Protein AF-A0A519VZ41-F1 (afdb_monomer)

Foldseek 3Di:
DAFAADPVDRPDTDQDDCPPCCVVCVVLSVQQNVCRVVVHDGPDDCQCRHPCVPPD

pLDDT: mean 95.55, std 5.59, range [58.31, 98.56]

Radius of gyration: 10.98 Å; Cα contacts (8 Å, |Δi|>4): 64; chains: 1; bounding box: 24×27×23 Å

Secondary structure (DSSP, 8-state):
-EEEE-SS-TT-EEEE--GGGHHHHHHHHHHHHHHHHTTPPPSS--GGG-TTTT--

Structure (mmCIF, N/CA/C/O backbone):
data_AF-A0A519VZ41-F1
#
_entry.id   AF-A0A519VZ41-F1
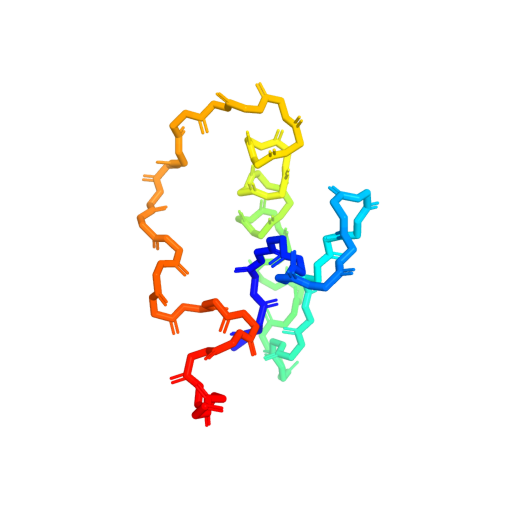#
loop_
_atom_site.group_PDB
_atom_site.id
_atom_site.type_symbol
_atom_site.label_atom_id
_atom_site.label_alt_id
_atom_site.label_comp_id
_atom_site.label_asym_id
_atom_site.label_entity_id
_atom_site.label_seq_id
_atom_site.pdbx_PDB_ins_code
_atom_site.Cartn_x
_atom_site.Cartn_y
_atom_site.Cartn_z
_atom_site.occupancy
_atom_site.B_iso_or_equiv
_atom_site.auth_seq_id
_atom_site.auth_comp_id
_atom_site.auth_asym_id
_atom_site.auth_atom_id
_atom_site.pdbx_PDB_model_num
ATOM 1 N N . PRO A 1 1 ? 3.947 -9.163 -2.072 1.00 95.38 1 PRO A N 1
ATOM 2 C CA . PRO A 1 1 ? 4.008 -8.163 -0.981 1.00 95.38 1 PRO A CA 1
ATOM 3 C C . PRO A 1 1 ? 2.670 -8.091 -0.242 1.00 95.38 1 PRO A C 1
ATOM 5 O O . PRO A 1 1 ? 1.644 -8.450 -0.819 1.00 95.38 1 PRO A O 1
ATOM 8 N N . TYR A 1 2 ? 2.703 -7.648 1.010 1.00 97.56 2 TYR A N 1
ATOM 9 C CA . TYR A 1 2 ? 1.519 -7.265 1.771 1.00 97.56 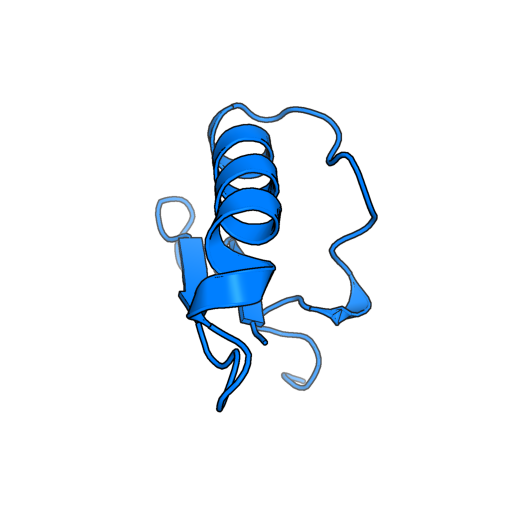2 TYR A CA 1
ATOM 10 C C . TYR A 1 2 ? 1.453 -5.744 1.814 1.00 97.56 2 TYR A C 1
ATOM 12 O O . TYR A 1 2 ? 2.411 -5.122 2.271 1.00 97.56 2 TYR A O 1
ATOM 20 N N . ILE A 1 3 ? 0.365 -5.173 1.301 1.00 98.12 3 ILE A N 1
ATOM 21 C CA . ILE A 1 3 ? 0.114 -3.732 1.212 1.00 98.12 3 ILE A CA 1
ATOM 22 C C . ILE A 1 3 ? -1.342 -3.498 1.621 1.00 98.12 3 ILE A C 1
ATOM 24 O O . ILE A 1 3 ? -2.253 -3.972 0.947 1.00 98.12 3 ILE A O 1
ATOM 28 N N . GLY A 1 4 ? -1.580 -2.798 2.729 1.00 96.81 4 GLY A N 1
ATOM 29 C CA . GLY A 1 4 ? -2.939 -2.486 3.183 1.00 96.81 4 GLY A CA 1
ATOM 30 C C . GLY A 1 4 ? -3.043 -2.206 4.679 1.00 96.81 4 GLY A C 1
ATOM 31 O O . GLY A 1 4 ? -2.071 -2.361 5.421 1.00 96.81 4 GLY A O 1
ATOM 32 N N . ARG A 1 5 ? -4.239 -1.804 5.125 1.00 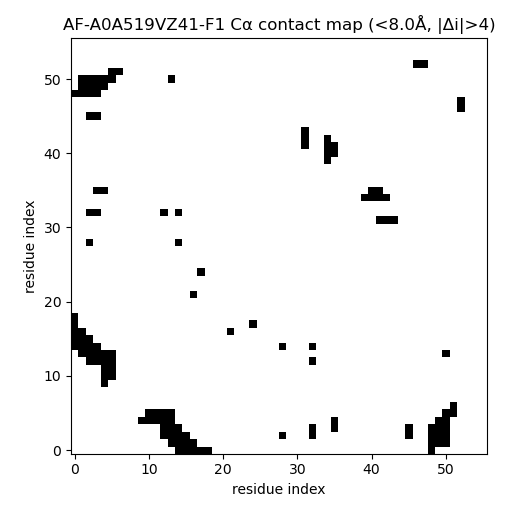96.19 5 ARG A N 1
ATOM 33 C CA . ARG A 1 5 ? -4.561 -1.676 6.555 1.00 96.19 5 ARG A CA 1
ATOM 34 C C . ARG A 1 5 ? -4.707 -3.047 7.209 1.00 96.19 5 ARG A C 1
ATOM 36 O O . ARG A 1 5 ? -5.126 -4.015 6.567 1.00 96.19 5 ARG A O 1
ATOM 43 N N . SER A 1 6 ? -4.359 -3.120 8.489 1.00 94.75 6 SER A N 1
ATOM 44 C CA . SER A 1 6 ? -4.706 -4.272 9.316 1.00 94.75 6 SER A CA 1
ATOM 45 C C . SER A 1 6 ? -6.222 -4.347 9.506 1.00 94.75 6 SER A C 1
ATOM 47 O O . SER A 1 6 ? -6.878 -3.322 9.648 1.00 94.75 6 SER A O 1
ATOM 49 N N . LYS A 1 7 ? -6.774 -5.564 9.551 1.00 92.12 7 LYS A N 1
ATOM 50 C CA . LYS A 1 7 ? -8.179 -5.788 9.934 1.00 92.12 7 LYS A CA 1
ATOM 51 C C . LYS A 1 7 ?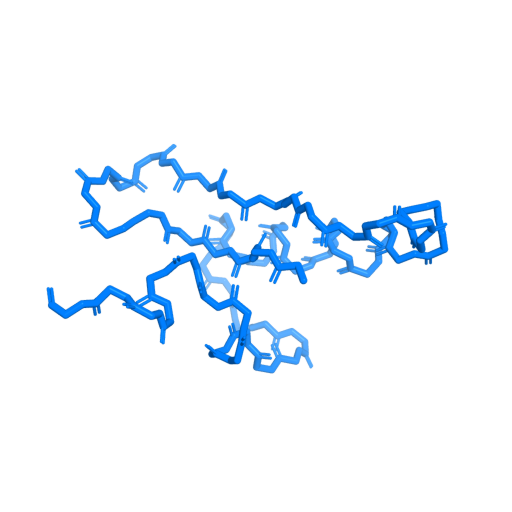 -8.401 -5.744 11.451 1.00 92.12 7 LYS A C 1
ATOM 53 O O . LYS A 1 7 ? -9.536 -5.623 11.882 1.00 92.12 7 LYS A O 1
ATOM 58 N N . SER A 1 8 ? -7.342 -5.888 12.250 1.00 93.75 8 SER A N 1
ATOM 59 C CA . SER A 1 8 ? -7.424 -5.931 13.718 1.00 93.75 8 SER A CA 1
ATOM 60 C C . SER A 1 8 ? -7.044 -4.617 14.402 1.00 93.75 8 SER A C 1
ATOM 62 O O . SER A 1 8 ? -7.255 -4.480 15.603 1.00 93.75 8 SER A O 1
ATOM 64 N N . MET A 1 9 ? -6.431 -3.680 13.672 1.00 95.44 9 MET A N 1
ATOM 65 C CA . MET A 1 9 ? -5.909 -2.421 14.210 1.00 95.44 9 MET A CA 1
ATOM 66 C C . MET A 1 9 ? -6.075 -1.306 13.174 1.00 95.44 9 MET A C 1
ATOM 68 O O . MET A 1 9 ? -5.376 -1.294 12.159 1.00 95.44 9 MET A O 1
ATOM 72 N N . ASP A 1 10 ? -6.956 -0.345 13.447 1.00 91.50 10 ASP A N 1
ATOM 73 C CA . ASP A 1 10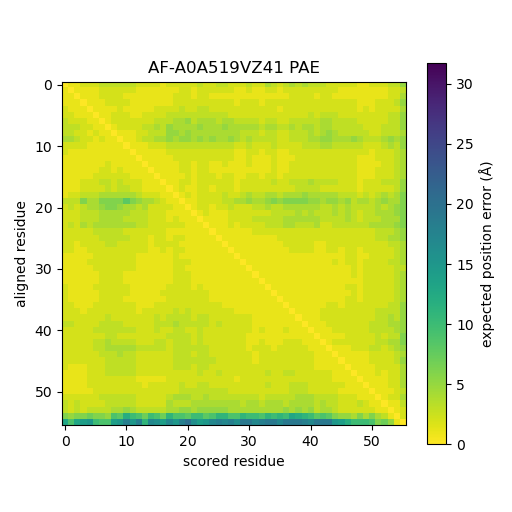 ? -7.340 0.691 12.475 1.00 91.50 10 ASP A CA 1
ATOM 74 C C . ASP A 1 10 ? -6.206 1.673 12.137 1.00 91.50 10 ASP A C 1
ATOM 76 O O . ASP A 1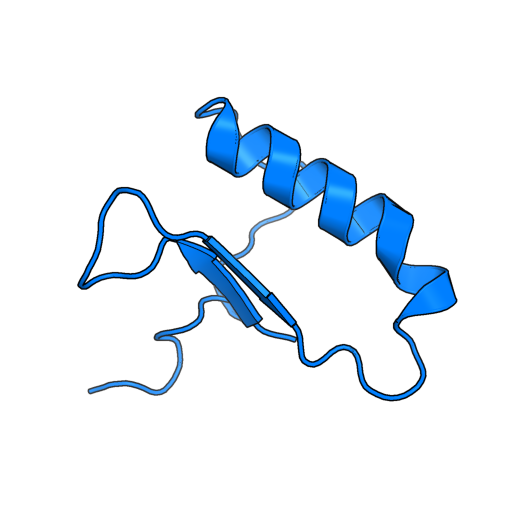 10 ? -6.169 2.262 11.052 1.00 91.50 10 ASP A O 1
ATOM 80 N N . ASN A 1 11 ? -5.238 1.823 13.042 1.00 95.56 11 ASN A N 1
ATOM 81 C CA . ASN A 1 11 ? -4.080 2.708 12.914 1.00 95.56 11 ASN A CA 1
ATOM 82 C C . ASN A 1 11 ? -2.806 1.995 12.419 1.00 95.56 11 ASN A C 1
ATOM 84 O O . ASN A 1 11 ? -1.721 2.576 12.486 1.00 95.56 11 ASN A O 1
ATOM 88 N N . LEU A 1 12 ? -2.917 0.759 11.918 1.00 97.31 12 LEU A N 1
ATOM 89 C CA . LEU A 1 12 ? -1.784 -0.019 11.417 1.00 97.31 12 LEU A CA 1
ATOM 90 C C . LEU A 1 12 ? -1.865 -0.235 9.902 1.00 97.31 12 LEU A C 1
ATOM 92 O O . LEU A 1 12 ? -2.843 -0.776 9.382 1.00 97.31 12 LEU A O 1
ATOM 96 N N . ILE A 1 13 ? -0.783 0.110 9.200 1.00 97.88 13 ILE A N 1
ATOM 97 C CA . ILE A 1 13 ? -0.578 -0.193 7.779 1.00 97.88 13 ILE A CA 1
ATOM 98 C C . ILE A 1 13 ? 0.628 -1.113 7.627 1.00 97.88 13 ILE A C 1
ATOM 100 O O . ILE A 1 13 ? 1.676 -0.898 8.233 1.00 97.88 13 ILE A O 1
ATOM 104 N N . ILE A 1 14 ? 0.477 -2.130 6.784 1.00 98.12 14 ILE A N 1
ATOM 105 C CA . ILE A 1 14 ? 1.507 -3.120 6.476 1.00 98.12 14 ILE A CA 1
ATOM 106 C C . ILE A 1 14 ? 1.909 -2.928 5.012 1.00 98.12 14 ILE A C 1
ATOM 108 O O . ILE A 1 14 ? 1.043 -2.921 4.142 1.00 98.12 14 ILE A O 1
ATOM 112 N N . ALA A 1 15 ? 3.208 -2.766 4.746 1.00 97.94 15 ALA A N 1
ATOM 113 C CA . ALA A 1 15 ? 3.771 -2.522 3.412 1.00 97.94 15 ALA A CA 1
ATOM 114 C C . ALA A 1 15 ? 5.119 -3.250 3.237 1.00 97.94 15 ALA A C 1
ATOM 116 O O . ALA A 1 15 ? 6.177 -2.633 3.125 1.00 97.94 15 ALA A O 1
ATOM 117 N N . THR A 1 16 ? 5.104 -4.583 3.267 1.00 97.31 16 THR A N 1
ATOM 118 C CA . THR A 1 16 ? 6.322 -5.418 3.324 1.00 97.31 16 THR A CA 1
ATOM 119 C C . THR A 1 16 ? 6.297 -6.584 2.327 1.00 97.31 16 THR A C 1
ATOM 121 O O . THR A 1 16 ? 5.335 -6.776 1.583 1.00 97.31 16 THR A O 1
ATOM 124 N N . GLY A 1 17 ? 7.368 -7.380 2.282 1.00 96.50 17 GLY A N 1
ATOM 125 C CA . GLY A 1 17 ? 7.421 -8.623 1.508 1.00 96.50 17 GLY A CA 1
ATOM 126 C C . GLY A 1 17 ? 7.585 -8.420 -0.002 1.00 96.50 17 GLY A C 1
ATOM 127 O O . GLY A 1 17 ? 6.957 -9.130 -0.788 1.00 96.50 17 GLY A O 1
ATOM 128 N N . HIS A 1 18 ? 8.402 -7.444 -0.412 1.00 97.31 18 HIS A N 1
ATOM 129 C CA . HIS A 1 18 ? 8.755 -7.198 -1.822 1.00 97.31 18 HIS A CA 1
ATOM 130 C C . HIS A 1 18 ? 9.907 -8.090 -2.329 1.00 97.31 18 HIS A C 1
ATOM 132 O O . HIS A 1 18 ? 10.278 -8.001 -3.497 1.00 97.31 18 HIS A O 1
ATOM 138 N N . GLY A 1 19 ? 10.474 -8.956 -1.478 1.00 95.56 19 GLY A N 1
ATOM 139 C CA . GLY A 1 19 ? 11.624 -9.793 -1.831 1.00 95.56 19 GLY A CA 1
ATOM 140 C C . GLY A 1 19 ? 12.796 -8.949 -2.342 1.00 95.56 19 GLY A C 1
ATOM 141 O O . GLY A 1 19 ? 13.078 -7.883 -1.799 1.00 95.56 19 GLY A O 1
ATOM 142 N N . MET A 1 20 ? 13.430 -9.388 -3.432 1.00 95.94 20 MET A N 1
ATOM 143 C CA . MET A 1 20 ? 14.523 -8.651 -4.086 1.00 95.94 20 MET A CA 1
ATOM 144 C C . MET A 1 20 ? 14.060 -7.397 -4.851 1.00 95.94 20 MET A C 1
ATOM 146 O O . MET A 1 20 ? 14.885 -6.590 -5.264 1.00 95.94 20 MET A O 1
ATOM 150 N N . MET A 1 21 ? 12.748 -7.193 -5.017 1.00 95.81 21 MET A N 1
ATOM 151 C CA . MET A 1 21 ? 12.185 -6.083 -5.799 1.00 95.81 21 MET A CA 1
ATOM 152 C C . MET A 1 21 ? 11.909 -4.823 -4.960 1.00 95.81 21 MET A C 1
ATOM 154 O O . MET A 1 21 ? 11.283 -3.884 -5.449 1.00 95.81 21 MET A O 1
ATOM 158 N N . GLY A 1 22 ? 12.355 -4.778 -3.699 1.00 95.44 22 GLY A N 1
ATOM 159 C CA . GLY A 1 22 ? 12.029 -3.694 -2.765 1.00 95.44 22 GLY A CA 1
ATOM 160 C C . GLY A 1 22 ? 12.473 -2.304 -3.226 1.00 95.44 22 GLY A C 1
ATOM 161 O O . GLY A 1 22 ? 11.696 -1.361 -3.119 1.00 95.44 22 GLY A O 1
ATOM 162 N N . LEU A 1 23 ? 13.681 -2.175 -3.788 1.00 96.44 23 LEU A N 1
ATOM 163 C CA . LEU A 1 23 ? 14.202 -0.879 -4.236 1.00 96.44 23 LEU A CA 1
ATOM 164 C C . LEU A 1 23 ? 13.415 -0.331 -5.436 1.00 96.44 23 LEU A C 1
ATOM 166 O O . LEU A 1 23 ? 13.022 0.831 -5.438 1.00 96.44 23 LEU A O 1
ATOM 170 N N . GLY A 1 24 ? 13.142 -1.181 -6.431 1.00 97.31 24 GLY A N 1
ATOM 171 C CA . GLY A 1 24 ? 12.419 -0.782 -7.642 1.00 97.31 24 GLY A CA 1
ATOM 172 C C . GLY A 1 24 ? 10.935 -0.501 -7.400 1.00 97.31 24 GLY A C 1
ATOM 173 O O . GLY A 1 24 ? 10.371 0.397 -8.018 1.00 97.31 24 GLY A O 1
ATOM 174 N N . LEU A 1 25 ? 10.298 -1.236 -6.483 1.00 97.19 25 LEU A N 1
ATOM 175 C CA . LEU A 1 25 ? 8.872 -1.076 -6.173 1.00 97.19 25 LEU A CA 1
ATOM 176 C C . LEU A 1 25 ? 8.601 -0.086 -5.031 1.00 97.19 25 LEU A C 1
ATOM 178 O O . LEU A 1 25 ? 7.451 0.298 -4.830 1.00 97.19 25 LEU A O 1
ATOM 182 N N . GLY A 1 26 ? 9.634 0.358 -4.311 1.00 97.44 26 GLY A N 1
ATOM 183 C CA . GLY A 1 26 ? 9.523 1.283 -3.181 1.00 97.44 26 GLY A CA 1
ATOM 184 C C . GLY A 1 26 ? 8.682 2.532 -3.480 1.00 97.44 26 GLY A C 1
ATOM 185 O O . GLY A 1 26 ? 7.735 2.787 -2.735 1.00 97.44 26 GLY A O 1
ATOM 186 N N . PRO A 1 27 ? 8.942 3.276 -4.576 1.00 98.00 27 PRO A N 1
ATOM 187 C CA . PRO A 1 27 ? 8.150 4.458 -4.925 1.00 98.00 27 PRO A CA 1
ATOM 188 C C . PRO A 1 27 ? 6.664 4.156 -5.170 1.00 98.00 27 PRO A C 1
ATOM 190 O O . PRO A 1 27 ? 5.799 4.870 -4.663 1.00 98.00 27 PRO A O 1
ATOM 193 N N . ALA A 1 28 ? 6.353 3.077 -5.895 1.00 97.56 28 ALA A N 1
ATOM 194 C CA . ALA A 1 28 ? 4.972 2.680 -6.172 1.00 97.56 28 ALA A CA 1
ATOM 195 C C . ALA A 1 28 ? 4.236 2.268 -4.885 1.00 97.56 28 ALA A C 1
ATOM 197 O O . ALA A 1 28 ? 3.114 2.710 -4.637 1.00 97.56 28 ALA A O 1
ATOM 198 N N . THR A 1 29 ? 4.890 1.487 -4.022 1.00 98.19 29 THR A N 1
ATOM 199 C CA . THR A 1 29 ? 4.341 1.101 -2.716 1.00 98.19 29 THR A CA 1
ATOM 200 C C . THR A 1 29 ? 4.152 2.312 -1.805 1.00 98.19 29 THR A C 1
ATOM 202 O O . THR A 1 29 ? 3.112 2.422 -1.159 1.00 98.19 29 THR A O 1
ATOM 205 N N . GLY 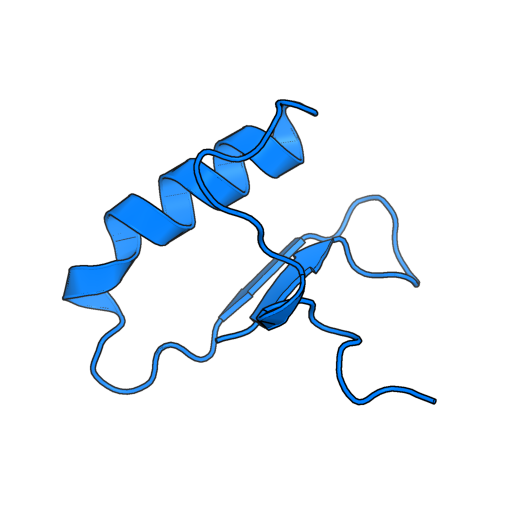A 1 30 ? 5.103 3.250 -1.776 1.00 98.19 30 GLY A N 1
ATOM 206 C CA . GLY A 1 30 ? 4.993 4.492 -1.007 1.00 98.19 30 GLY A CA 1
ATOM 207 C C . GLY A 1 30 ? 3.801 5.347 -1.439 1.00 98.19 30 GLY A C 1
ATOM 208 O O . GLY A 1 30 ? 3.050 5.827 -0.587 1.00 98.19 30 GLY A O 1
ATOM 209 N N . LEU A 1 31 ? 3.565 5.468 -2.751 1.00 98.56 31 LEU A N 1
ATOM 210 C CA . LEU A 1 31 ? 2.380 6.143 -3.282 1.00 98.56 31 LEU A CA 1
ATOM 211 C C . LEU A 1 31 ? 1.092 5.469 -2.790 1.00 98.56 31 LEU A C 1
ATOM 213 O O . LEU A 1 31 ? 0.229 6.154 -2.239 1.00 98.56 31 LEU A O 1
ATOM 217 N N . LEU A 1 32 ? 0.984 4.143 -2.916 1.00 98.38 32 LEU A N 1
ATOM 218 C CA . LEU A 1 32 ? -0.193 3.397 -2.454 1.00 98.38 32 LEU A CA 1
ATOM 219 C C . LEU A 1 32 ? -0.420 3.564 -0.949 1.00 98.38 32 LEU A C 1
ATOM 221 O O . LEU A 1 32 ? -1.541 3.831 -0.525 1.00 98.38 32 LEU A O 1
ATOM 225 N N . VAL A 1 33 ? 0.639 3.480 -0.140 1.00 98.25 33 VAL A N 1
ATOM 226 C CA . VAL A 1 33 ? 0.562 3.714 1.309 1.00 98.25 33 VAL A CA 1
ATOM 227 C C . VAL A 1 33 ? 0.074 5.130 1.609 1.00 98.25 33 VAL A C 1
ATOM 229 O O . VAL A 1 33 ? -0.827 5.290 2.429 1.00 98.25 33 VAL A O 1
ATOM 232 N N . SER A 1 34 ? 0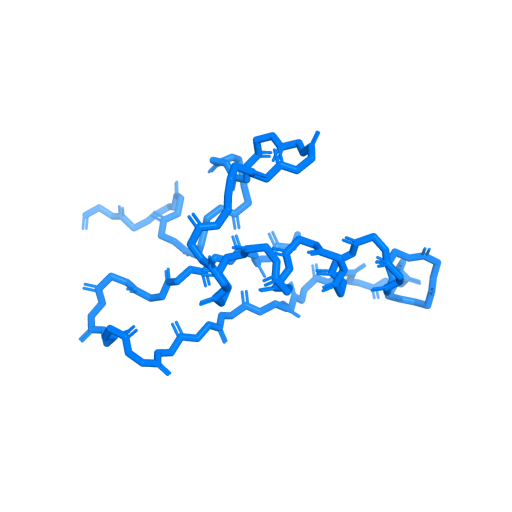.587 6.153 0.919 1.00 98.50 34 SER A N 1
ATOM 233 C CA . SER A 1 34 ? 0.128 7.536 1.115 1.00 98.50 34 SER A CA 1
ATOM 234 C C . SER A 1 34 ? -1.361 7.713 0.786 1.00 98.50 34 SER A C 1
ATOM 236 O O . SER A 1 34 ? -2.070 8.433 1.489 1.00 98.50 34 SER A O 1
ATOM 238 N N . GLN A 1 35 ? -1.853 7.017 -0.244 1.00 98.50 35 GLN A N 1
ATOM 239 C CA . GLN A 1 35 ? -3.259 7.039 -0.641 1.00 98.50 35 GLN A CA 1
ATOM 240 C C . GLN A 1 35 ? -4.140 6.329 0.391 1.00 98.50 35 GLN A C 1
ATOM 242 O O . GLN A 1 35 ? -5.177 6.868 0.759 1.00 98.50 35 GLN A O 1
ATOM 247 N N . ILE A 1 36 ? -3.697 5.187 0.924 1.00 97.31 36 ILE A N 1
ATOM 248 C CA . ILE A 1 36 ? -4.393 4.460 1.998 1.00 97.31 36 ILE A CA 1
ATOM 249 C C . ILE A 1 36 ? -4.456 5.290 3.291 1.00 97.31 36 ILE A C 1
ATOM 251 O O . ILE A 1 36 ? -5.492 5.311 3.962 1.00 97.31 36 ILE A O 1
ATOM 255 N N . ILE A 1 37 ? -3.361 5.971 3.657 1.00 97.56 37 ILE A N 1
ATOM 256 C CA . ILE A 1 37 ? -3.316 6.860 4.831 1.00 97.56 37 ILE A CA 1
ATOM 257 C C . ILE A 1 37 ? -4.306 8.009 4.657 1.00 97.56 37 ILE A C 1
ATOM 259 O O . ILE A 1 37 ? -5.071 8.290 5.571 1.00 97.56 37 ILE A O 1
ATOM 263 N N . GLY A 1 38 ? -4.296 8.651 3.488 1.00 97.50 38 GLY A N 1
ATOM 264 C CA . GLY A 1 38 ? -5.147 9.799 3.185 1.00 97.50 38 GLY A CA 1
ATOM 265 C C . GLY A 1 38 ? -6.563 9.455 2.724 1.00 97.50 38 GLY A C 1
ATOM 266 O O . GLY A 1 38 ? -7.212 10.339 2.174 1.00 97.50 38 GLY A O 1
ATOM 267 N N . GLU A 1 39 ? -7.002 8.199 2.869 1.00 96.12 39 GLU A N 1
ATOM 268 C CA . GLU A 1 39 ? -8.337 7.717 2.467 1.00 96.12 39 GLU A CA 1
ATOM 269 C C . GLU A 1 39 ? -8.701 8.047 1.007 1.00 96.12 39 GLU A C 1
ATOM 271 O O . GLU A 1 39 ? -9.848 8.312 0.649 1.00 96.12 39 GLU A O 1
ATOM 276 N N . LYS A 1 40 ? -7.696 8.029 0.130 1.00 98.06 40 LYS A N 1
ATOM 277 C CA . LYS A 1 40 ? -7.852 8.270 -1.305 1.00 98.06 40 LYS A CA 1
ATOM 278 C C . LYS A 1 40 ? -8.081 6.955 -2.038 1.00 98.06 40 LYS A C 1
ATOM 280 O O . LYS A 1 40 ? -7.588 5.904 -1.631 1.00 98.06 40 LYS A O 1
ATOM 285 N N . THR A 1 41 ? -8.750 7.033 -3.188 1.00 97.50 41 THR A N 1
ATOM 286 C CA . THR A 1 41 ? -8.765 5.914 -4.140 1.00 97.50 41 THR A CA 1
ATOM 287 C C . THR A 1 41 ? -7.327 5.592 -4.546 1.00 97.50 41 THR A C 1
ATOM 289 O O . THR A 1 41 ? -6.569 6.490 -4.928 1.00 97.50 41 THR A O 1
ATOM 292 N N . THR A 1 42 ? -6.930 4.327 -4.421 1.00 97.94 42 THR A N 1
ATOM 293 C CA . THR A 1 42 ? -5.571 3.897 -4.749 1.00 97.94 42 THR A CA 1
ATOM 294 C C . THR A 1 42 ? -5.351 3.904 -6.260 1.00 97.94 42 THR A C 1
ATOM 296 O O . THR A 1 42 ? -6.259 3.612 -7.035 1.00 97.94 42 THR A O 1
ATOM 299 N N . ALA A 1 43 ? -4.130 4.225 -6.696 1.00 97.50 43 ALA A N 1
ATOM 300 C CA . ALA A 1 43 ? -3.779 4.281 -8.120 1.00 97.50 43 ALA A CA 1
ATOM 301 C C . ALA A 1 43 ? -3.948 2.924 -8.831 1.00 97.50 43 ALA A C 1
ATOM 303 O O . ALA A 1 43 ? -4.204 2.877 -10.030 1.00 97.50 43 ALA A O 1
ATOM 304 N N . VAL A 1 44 ? -3.814 1.828 -8.079 1.00 96.44 44 VAL A N 1
ATOM 305 C CA . VAL A 1 44 ? -4.162 0.463 -8.489 1.00 96.44 44 VAL A CA 1
ATOM 306 C C . VAL A 1 44 ? -4.907 -0.233 -7.350 1.00 96.44 44 VAL A C 1
ATOM 308 O O . VAL A 1 44 ? -4.714 0.131 -6.186 1.00 96.44 44 VAL A O 1
ATOM 311 N N . SER A 1 45 ? -5.746 -1.231 -7.652 1.00 95.88 45 SER A N 1
ATOM 312 C CA . SER A 1 45 ? -6.374 -2.041 -6.595 1.00 95.88 45 SER A CA 1
ATOM 313 C C . SER A 1 45 ? -5.299 -2.757 -5.772 1.00 95.88 45 SER A C 1
ATOM 315 O O . SER A 1 45 ? -4.341 -3.316 -6.311 1.00 95.88 45 SER A O 1
ATOM 317 N N . VAL A 1 46 ? -5.475 -2.733 -4.450 1.00 95.50 46 VAL A N 1
ATOM 318 C CA . VAL A 1 46 ? -4.596 -3.407 -3.486 1.00 95.50 46 VAL A CA 1
ATOM 319 C C . VAL A 1 46 ? -5.194 -4.712 -2.956 1.00 95.50 46 VAL A C 1
ATOM 321 O O . VAL A 1 46 ? -4.594 -5.341 -2.087 1.00 95.50 46 VAL A O 1
ATOM 324 N N . ASP A 1 47 ? -6.333 -5.164 -3.491 1.00 95.06 47 ASP A N 1
ATOM 325 C CA . ASP A 1 47 ? -7.074 -6.328 -2.979 1.00 95.06 47 ASP A CA 1
ATOM 326 C C . ASP A 1 47 ? -6.228 -7.606 -3.000 1.00 95.06 47 ASP A C 1
ATOM 328 O O . ASP A 1 47 ? -6.124 -8.319 -2.002 1.00 95.06 47 ASP A O 1
ATOM 332 N N . ALA A 1 48 ? -5.507 -7.835 -4.101 1.00 95.62 48 ALA A N 1
ATOM 333 C CA . ALA A 1 48 ? -4.597 -8.972 -4.248 1.00 95.62 48 ALA A CA 1
ATOM 334 C C . ALA A 1 48 ? -3.381 -8.917 -3.299 1.00 95.62 48 ALA A C 1
ATOM 336 O O . ALA A 1 48 ? -2.701 -9.929 -3.096 1.00 95.62 48 ALA A O 1
ATOM 337 N N . PHE A 1 49 ? -3.094 -7.751 -2.716 1.00 96.38 49 PHE A N 1
ATOM 338 C CA . PHE A 1 49 ? -1.964 -7.515 -1.818 1.00 96.38 49 PHE A CA 1
ATOM 339 C C . PHE A 1 49 ? -2.390 -7.349 -0.360 1.00 96.38 49 PHE A C 1
ATOM 341 O O . PHE A 1 49 ? -1.523 -7.135 0.489 1.00 96.38 49 PHE A O 1
ATOM 348 N N . GLN A 1 50 ? -3.683 -7.470 -0.040 1.00 95.75 50 GLN A N 1
ATOM 349 C CA . GLN A 1 50 ? -4.153 -7.263 1.323 1.00 95.75 50 GLN A CA 1
ATOM 350 C C . GLN A 1 50 ? -3.414 -8.174 2.316 1.00 95.75 50 GLN A C 1
ATOM 352 O O . GLN A 1 50 ? -3.244 -9.369 2.051 1.00 95.75 50 GLN A O 1
ATOM 357 N N . PRO A 1 51 ? -3.029 -7.658 3.500 1.00 95.50 51 PRO A N 1
ATOM 358 C CA . PRO A 1 51 ? -2.403 -8.468 4.547 1.00 95.50 51 PRO A CA 1
ATOM 359 C C . PRO A 1 51 ? -3.228 -9.701 4.938 1.00 95.50 51 PRO A C 1
ATOM 361 O O . PRO A 1 51 ? -2.676 -10.741 5.272 1.00 95.50 51 PRO A O 1
ATOM 364 N N . SER A 1 52 ? -4.556 -9.597 4.839 1.00 93.81 52 SER A N 1
ATOM 365 C CA . SER A 1 52 ? -5.503 -10.653 5.208 1.00 93.81 52 SER A CA 1
ATOM 366 C C . SER A 1 52 ? -5.933 -11.566 4.053 1.00 93.81 52 SER A C 1
ATOM 368 O O . SER A 1 52 ? -6.845 -12.362 4.234 1.00 93.81 52 SER A O 1
ATOM 370 N N . ARG A 1 53 ? -5.292 -11.498 2.878 1.00 93.25 53 ARG A N 1
ATOM 371 C CA . ARG A 1 53 ? -5.716 -12.238 1.667 1.00 93.25 53 ARG A CA 1
ATOM 372 C C . ARG A 1 53 ? -5.755 -13.771 1.795 1.00 93.25 53 ARG A C 1
ATOM 374 O O . ARG A 1 53 ? -6.330 -14.431 0.942 1.00 93.25 53 ARG A O 1
ATOM 381 N N . PHE A 1 54 ? -5.117 -14.327 2.824 1.00 92.25 54 PHE A N 1
ATOM 382 C CA . PHE A 1 54 ? -5.132 -15.761 3.145 1.00 92.25 54 PHE A CA 1
ATOM 383 C C . PHE A 1 54 ? -5.666 -16.060 4.547 1.00 92.25 54 PHE A C 1
ATOM 385 O O . PHE A 1 54 ? -5.614 -17.204 4.988 1.00 92.25 54 PHE A O 1
ATOM 392 N N . ALA A 1 55 ? -6.115 -15.036 5.269 1.00 82.88 55 ALA A N 1
ATOM 393 C CA . ALA A 1 55 ? -6.707 -15.220 6.580 1.00 82.88 55 ALA A CA 1
ATOM 394 C C . ALA A 1 55 ? -8.182 -15.597 6.395 1.00 82.88 55 ALA A C 1
ATOM 396 O O . ALA A 1 55 ? -8.911 -14.895 5.691 1.00 82.88 55 ALA A O 1
ATOM 397 N N . SER A 1 56 ? -8.574 -16.719 6.995 1.00 58.31 56 SER A N 1
ATOM 398 C CA . SER A 1 56 ? -9.953 -17.206 7.120 1.00 58.31 56 SER A CA 1
ATOM 399 C C . SER A 1 56 ? -10.668 -16.565 8.299 1.00 58.31 56 SER A C 1
ATOM 401 O O . SER A 1 56 ? -10.015 -16.475 9.364 1.00 58.31 56 SER A O 1
#

Nearest PDB structures (foldseek):
  4ysh-assembly1_A  TM=9.141E-01  e=6.561E-03  Geobacillus kaustophilus HTA426
  6pxs-assembly1_C  TM=9.631E-01  e=1.450E-01  Chelativorans sp. BNC1
  5fjn-assembly2_B  TM=9.086E-01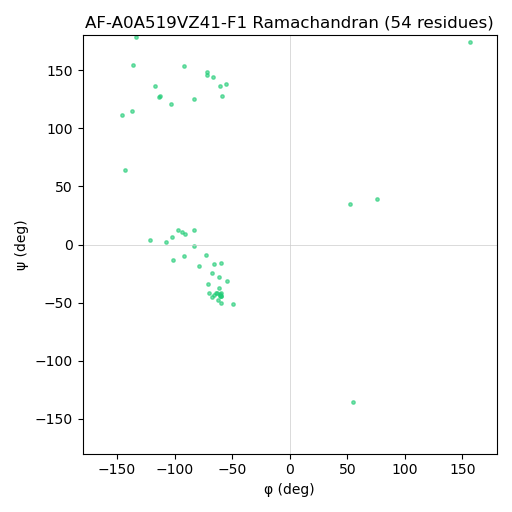  e=9.651E-02  Proteus myxofaciens
  5hxw-assembly3_C  TM=9.320E-01  e=1.232E-01  Proteus vulgaris
  5i39-assembly1_A  TM=8.525E-01  e=2.009E-01  Proteus vulgaris

Sequence (56 aa):
PYIGRSKSMDNLIIATGHGMMGLGLGPATGLLVSQIIGEKTTAVSVDAFQPSRFAS

Solvent-accessible surface area (backbone atoms only — not comparable to full-atom values): 3504 Å² total; per-residue (Å²): 84,30,38,40,64,47,94,89,39,94,90,40,74,46,81,46,67,50,73,95,46,40,79,81,45,42,67,63,51,49,52,41,49,53,22,60,74,67,73,43,86,51,95,59,90,48,68,96,22,30,70,58,73,84,66,130

Mean predicted aligned error: 2.41 Å